Protein AF-A0A7W0IXH5-F1 (afdb_monomer_lite)

Structure (mmCIF, N/CA/C/O backbone):
data_AF-A0A7W0IXH5-F1
#
_entry.id   AF-A0A7W0IXH5-F1
#
loop_
_atom_site.group_PDB
_atom_site.id
_atom_site.type_symbol
_atom_site.label_atom_id
_atom_site.label_alt_id
_atom_site.label_comp_id
_atom_site.label_asym_id
_atom_site.label_entity_id
_atom_site.label_seq_id
_atom_site.pdbx_PDB_ins_code
_atom_site.Cartn_x
_atom_site.Cartn_y
_atom_site.Cartn_z
_atom_site.occupancy
_atom_site.B_iso_or_equiv
_atom_site.auth_seq_id
_atom_site.auth_comp_id
_atom_site.auth_asym_id
_atom_site.auth_atom_id
_atom_site.pdbx_PDB_model_num
ATOM 1 N N . MET A 1 1 ? 5.180 -1.195 6.107 1.00 93.50 1 MET A N 1
ATOM 2 C CA . MET A 1 1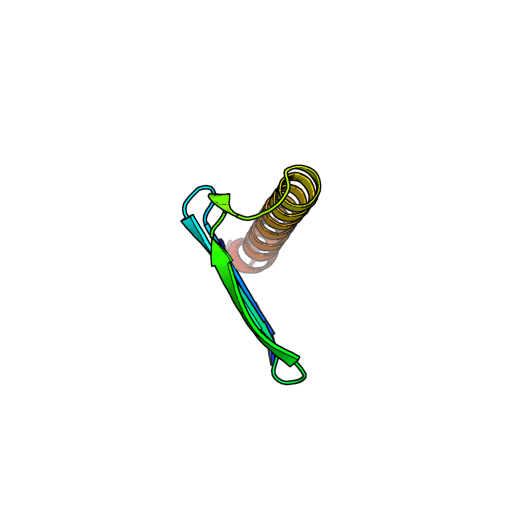 ? 3.705 -1.327 6.085 1.00 93.50 1 MET A CA 1
ATOM 3 C C . MET A 1 1 ? 3.370 -2.477 5.166 1.00 93.50 1 MET A C 1
ATOM 5 O O . MET A 1 1 ? 3.907 -2.478 4.071 1.00 93.50 1 MET A O 1
ATOM 9 N N . LEU A 1 2 ? 2.505 -3.400 5.584 1.00 94.88 2 LEU A N 1
ATOM 10 C CA . LEU A 1 2 ? 2.000 -4.488 4.747 1.00 94.88 2 LEU A CA 1
ATOM 11 C C . LEU A 1 2 ? 0.468 -4.480 4.807 1.00 94.88 2 LEU A C 1
ATOM 13 O O . LEU A 1 2 ? -0.092 -4.545 5.898 1.00 94.88 2 LEU A O 1
ATOM 17 N N . ILE A 1 3 ? -0.196 -4.392 3.655 1.00 95.81 3 ILE A N 1
ATOM 18 C CA . ILE A 1 3 ? -1.651 -4.540 3.517 1.00 95.81 3 ILE A CA 1
ATOM 19 C C . ILE A 1 3 ? -1.921 -5.657 2.518 1.00 95.81 3 ILE A C 1
ATOM 21 O O . ILE A 1 3 ? -1.316 -5.699 1.446 1.00 95.81 3 ILE A O 1
ATOM 25 N N . LYS A 1 4 ? -2.856 -6.544 2.859 1.00 96.62 4 LYS A N 1
ATOM 26 C CA . LYS A 1 4 ? -3.322 -7.618 1.983 1.00 96.62 4 LYS A CA 1
ATOM 27 C C . LYS A 1 4 ? -4.841 -7.616 1.919 1.00 96.62 4 LYS A C 1
ATOM 29 O O . LYS A 1 4 ? -5.504 -7.423 2.934 1.00 96.62 4 LYS A O 1
ATOM 34 N N . THR A 1 5 ? -5.372 -7.843 0.729 1.00 95.38 5 THR A N 1
ATOM 35 C CA . THR A 1 5 ? -6.794 -8.090 0.483 1.00 95.38 5 THR A CA 1
ATOM 36 C C . THR A 1 5 ? -6.932 -9.277 -0.461 1.00 95.38 5 THR A C 1
ATOM 38 O O . THR A 1 5 ? -5.932 -9.802 -0.961 1.00 95.38 5 THR A O 1
ATOM 41 N N . ASP A 1 6 ? -8.167 -9.690 -0.746 1.00 95.50 6 ASP A N 1
ATOM 42 C CA . ASP A 1 6 ? -8.422 -10.715 -1.752 1.00 95.50 6 ASP A CA 1
ATOM 43 C C . ASP A 1 6 ? -7.938 -10.240 -3.129 1.00 95.50 6 ASP A C 1
ATOM 45 O O . ASP A 1 6 ? -8.578 -9.465 -3.842 1.00 95.50 6 ASP A O 1
ATOM 49 N N . GLY A 1 7 ? -6.752 -10.723 -3.490 1.00 96.31 7 GLY A N 1
ATOM 50 C CA . GLY A 1 7 ? -6.128 -10.535 -4.788 1.00 96.31 7 GLY A CA 1
ATOM 51 C C . GLY A 1 7 ? -5.152 -9.369 -4.920 1.00 96.31 7 GLY A C 1
ATOM 52 O O . GLY A 1 7 ? -4.666 -9.140 -6.035 1.00 96.31 7 GLY A O 1
ATOM 53 N N . PHE A 1 8 ? -4.839 -8.670 -3.826 1.00 97.38 8 PHE A N 1
ATOM 54 C CA . PHE A 1 8 ? -3.838 -7.604 -3.807 1.00 97.38 8 PHE A CA 1
ATOM 55 C C . PHE A 1 8 ? -2.954 -7.673 -2.567 1.00 97.38 8 PHE A C 1
ATOM 57 O O . PHE A 1 8 ? -3.410 -7.981 -1.466 1.00 97.38 8 PHE A O 1
ATOM 64 N N . GLU A 1 9 ? -1.691 -7.311 -2.746 1.00 97.75 9 GLU A N 1
ATOM 65 C CA . GLU A 1 9 ? -0.725 -7.156 -1.667 1.00 97.75 9 GLU A CA 1
ATOM 66 C C . GLU A 1 9 ? 0.085 -5.884 -1.906 1.00 97.75 9 GLU A C 1
ATOM 68 O O . GLU A 1 9 ? 0.524 -5.622 -3.024 1.00 97.75 9 GLU A O 1
ATOM 73 N N . LEU A 1 10 ? 0.283 -5.091 -0.860 1.00 97.75 10 LEU A N 1
ATOM 74 C CA . LEU A 1 10 ? 1.126 -3.906 -0.893 1.00 97.75 10 LEU A CA 1
ATOM 75 C C . LEU A 1 10 ? 2.041 -3.918 0.321 1.00 97.75 10 LEU A C 1
ATOM 77 O O . LEU A 1 10 ? 1.569 -3.888 1.458 1.00 97.75 10 LEU A O 1
ATOM 81 N N . GLU A 1 11 ? 3.343 -3.892 0.069 1.00 98.00 11 GLU A N 1
ATOM 82 C CA . GLU A 1 11 ? 4.358 -3.675 1.085 1.00 98.00 11 GLU A CA 1
ATOM 83 C C . GLU A 1 11 ? 5.164 -2.420 0.760 1.00 98.00 11 GLU A C 1
ATOM 85 O O . GLU A 1 11 ? 5.662 -2.250 -0.350 1.00 98.00 11 GLU A O 1
ATOM 90 N N . ILE A 1 12 ? 5.278 -1.515 1.729 1.00 97.56 12 ILE A N 1
ATOM 91 C CA . ILE A 1 12 ? 6.099 -0.309 1.614 1.00 97.56 12 ILE A CA 1
ATOM 92 C C . ILE A 1 12 ? 6.999 -0.217 2.844 1.00 97.56 12 ILE A C 1
ATOM 94 O O . ILE A 1 12 ? 6.508 -0.047 3.969 1.00 97.56 12 ILE A O 1
ATOM 98 N N . SER A 1 13 ? 8.311 -0.291 2.630 1.00 95.44 13 SER A N 1
ATOM 99 C CA . SER A 1 13 ? 9.343 0.017 3.619 1.00 95.44 13 SER A CA 1
ATOM 100 C C . SER A 1 13 ? 10.060 1.313 3.228 1.00 95.44 13 SER A C 1
ATOM 102 O O . SER A 1 13 ? 10.745 1.373 2.206 1.00 95.44 13 SER A O 1
ATOM 104 N N . LYS A 1 14 ? 9.898 2.382 4.026 1.00 93.00 14 LYS A N 1
ATOM 105 C CA . LYS A 1 14 ? 10.606 3.653 3.784 1.00 93.00 14 LYS A CA 1
ATOM 106 C C . LYS A 1 14 ? 12.112 3.423 3.899 1.00 93.00 14 LYS A C 1
ATOM 108 O O . LYS A 1 14 ? 12.583 2.934 4.920 1.00 93.00 14 LYS A O 1
ATOM 113 N N . GLY A 1 15 ? 12.856 3.779 2.853 1.00 93.94 15 GLY A N 1
ATOM 114 C CA . GLY A 1 15 ? 14.295 3.510 2.757 1.00 93.94 15 GLY A CA 1
ATOM 115 C C . GLY A 1 15 ? 14.660 2.051 2.449 1.00 93.94 15 GLY A C 1
ATOM 116 O O . GLY A 1 15 ? 15.843 1.752 2.323 1.00 93.94 15 GLY A O 1
ATOM 117 N N . GLY A 1 16 ? 13.672 1.162 2.309 1.00 96.25 16 GLY A N 1
ATOM 118 C CA . GLY A 1 16 ? 13.857 -0.252 1.997 1.00 96.25 16 GLY A CA 1
ATOM 119 C C . GLY A 1 16 ? 13.204 -0.635 0.672 1.00 96.25 16 GLY A C 1
ATOM 120 O O . GLY A 1 16 ? 13.361 0.052 -0.337 1.00 96.25 16 GLY A O 1
ATOM 121 N N . GLU A 1 17 ? 12.484 -1.751 0.678 1.00 97.44 17 GLU A N 1
ATOM 122 C CA . GLU A 1 17 ? 11.816 -2.312 -0.496 1.00 97.44 17 GLU A CA 1
ATOM 123 C C . GLU A 1 17 ? 10.339 -1.899 -0.566 1.00 97.44 17 GLU A C 1
ATOM 125 O O . GLU A 1 17 ? 9.676 -1.638 0.443 1.00 97.44 17 GLU A O 1
ATOM 130 N N . ILE A 1 18 ? 9.834 -1.834 -1.793 1.00 97.94 18 ILE A N 1
ATOM 131 C CA . ILE A 1 18 ? 8.435 -1.610 -2.134 1.00 97.94 18 ILE A CA 1
ATOM 132 C C . ILE A 1 18 ? 7.991 -2.794 -2.988 1.00 97.94 18 ILE A C 1
ATOM 134 O O . ILE A 1 18 ? 8.610 -3.094 -4.011 1.00 97.94 18 ILE A O 1
ATOM 138 N N . TYR A 1 19 ? 6.901 -3.437 -2.595 1.00 98.00 19 TYR A N 1
ATOM 139 C CA . TYR A 1 19 ? 6.301 -4.549 -3.316 1.00 98.00 19 TYR A CA 1
ATOM 140 C C . TYR A 1 19 ? 4.818 -4.286 -3.571 1.00 98.00 19 TYR A C 1
ATOM 142 O O . TYR A 1 19 ? 4.079 -3.879 -2.676 1.00 98.00 19 TYR A O 1
ATOM 150 N N . LEU A 1 20 ? 4.380 -4.542 -4.803 1.00 97.56 20 LEU A N 1
ATOM 151 C CA . LEU A 1 20 ? 2.977 -4.525 -5.199 1.00 97.56 20 LEU A CA 1
ATOM 152 C C . LEU A 1 20 ? 2.645 -5.826 -5.927 1.00 97.56 20 LEU A C 1
ATOM 154 O O . LEU A 1 20 ? 3.133 -6.070 -7.030 1.00 97.56 20 LEU A O 1
ATOM 158 N N . GLY A 1 21 ? 1.778 -6.631 -5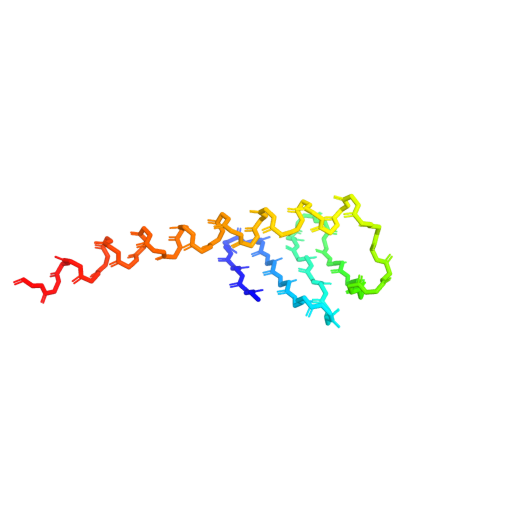.324 1.00 97.88 21 GLY A N 1
ATOM 159 C CA . GLY A 1 21 ? 1.204 -7.835 -5.906 1.00 97.88 21 GLY A CA 1
ATOM 160 C C . GLY A 1 21 ? -0.254 -7.623 -6.308 1.00 97.88 21 GLY A C 1
ATOM 161 O O . GLY A 1 21 ? -1.046 -7.032 -5.576 1.00 97.88 21 GLY A O 1
ATOM 162 N N . SER A 1 22 ? -0.635 -8.129 -7.477 1.00 97.38 22 SER A N 1
ATOM 163 C CA . SER A 1 22 ? -2.022 -8.198 -7.928 1.00 97.38 22 SER A CA 1
ATOM 164 C C . SER A 1 22 ? -2.250 -9.454 -8.757 1.00 97.38 22 SER A C 1
ATOM 166 O O . SER A 1 22 ? -1.506 -9.721 -9.700 1.00 97.38 22 SER A O 1
ATOM 168 N N . LEU A 1 23 ? -3.351 -10.166 -8.509 1.00 95.44 23 LEU A N 1
ATOM 169 C CA . LEU A 1 23 ? -3.720 -11.341 -9.313 1.00 95.44 23 LEU A CA 1
ATOM 170 C C . LEU A 1 23 ? -3.854 -11.036 -10.813 1.00 95.44 23 LEU A C 1
ATOM 172 O O . LEU A 1 23 ? -3.636 -11.915 -11.638 1.00 95.44 23 LEU A O 1
ATOM 176 N N . LYS A 1 24 ? -4.210 -9.797 -11.181 1.00 95.12 24 LYS A N 1
ATOM 177 C CA . LYS A 1 24 ? -4.426 -9.408 -12.585 1.00 95.12 24 LYS A CA 1
ATOM 178 C C . LYS A 1 24 ? -3.164 -8.916 -13.287 1.00 95.12 24 LYS A C 1
ATOM 180 O O . LYS A 1 24 ? -3.087 -9.004 -14.507 1.00 95.12 24 LYS A O 1
ATOM 185 N N . LYS A 1 25 ? -2.226 -8.325 -12.542 1.00 94.81 25 LYS A N 1
ATOM 186 C CA . LYS A 1 25 ? -1.062 -7.615 -13.105 1.00 94.81 25 LYS A CA 1
ATOM 187 C C . LYS A 1 25 ? 0.283 -8.229 -12.710 1.00 94.81 25 LYS A C 1
ATOM 189 O O . LYS A 1 25 ? 1.315 -7.729 -13.140 1.00 94.81 25 LYS A O 1
ATOM 194 N N . GLY A 1 26 ? 0.276 -9.308 -11.931 1.00 97.12 26 GLY A N 1
ATOM 195 C CA . GLY A 1 26 ? 1.488 -9.939 -11.428 1.00 97.12 26 GLY A CA 1
ATOM 196 C C . GLY A 1 26 ? 2.069 -9.169 -10.248 1.00 97.12 26 GLY A C 1
ATOM 197 O O . GLY A 1 26 ? 1.333 -8.673 -9.397 1.00 97.12 26 GLY A O 1
ATOM 198 N N . GLN A 1 27 ? 3.394 -9.108 -10.179 1.00 97.62 27 GLN A N 1
ATOM 199 C CA . GLN A 1 27 ? 4.123 -8.551 -9.044 1.00 97.62 27 GLN A CA 1
ATOM 200 C C . GLN A 1 27 ? 5.144 -7.520 -9.520 1.00 97.62 27 GLN A C 1
ATOM 202 O O . GLN A 1 27 ? 5.723 -7.655 -10.597 1.00 97.62 27 GLN A O 1
ATOM 207 N N . THR A 1 28 ? 5.359 -6.482 -8.723 1.00 97.19 28 THR A N 1
ATOM 208 C CA . THR A 1 28 ? 6.356 -5.436 -8.962 1.00 97.19 28 THR A CA 1
ATOM 209 C C . THR A 1 28 ? 7.170 -5.228 -7.697 1.00 97.19 28 THR A C 1
ATOM 211 O O . THR A 1 28 ? 6.600 -5.111 -6.615 1.00 97.19 28 THR A O 1
ATOM 214 N N . PHE A 1 29 ? 8.491 -5.165 -7.856 1.00 97.56 29 PHE A N 1
ATOM 215 C CA . PHE A 1 29 ? 9.455 -4.932 -6.786 1.00 97.56 29 PHE A CA 1
ATOM 216 C C . PHE A 1 29 ? 10.300 -3.714 -7.145 1.00 97.56 29 PHE A C 1
ATOM 218 O O . PHE A 1 29 ? 10.856 -3.649 -8.242 1.00 97.56 29 PHE A O 1
ATOM 225 N N . LEU A 1 30 ? 10.386 -2.755 -6.230 1.00 97.25 30 LEU A N 1
ATOM 226 C CA . LEU A 1 30 ? 11.177 -1.536 -6.369 1.00 97.25 30 LEU A CA 1
ATOM 227 C C . LEU A 1 30 ? 11.966 -1.306 -5.082 1.00 97.25 30 LEU A C 1
ATOM 229 O O . LEU A 1 30 ? 11.518 -1.675 -3.997 1.00 97.25 30 LEU A O 1
ATOM 233 N N . LYS A 1 31 ? 13.119 -0.647 -5.177 1.00 97.75 31 LYS A N 1
ATOM 234 C CA . LYS A 1 31 ? 13.782 -0.088 -3.995 1.00 97.75 31 LYS A CA 1
ATOM 235 C C . LYS A 1 31 ? 13.320 1.342 -3.808 1.00 97.75 31 LYS A C 1
ATOM 237 O O . LYS A 1 31 ? 13.198 2.083 -4.778 1.00 97.75 31 LYS A O 1
ATOM 242 N N . TRP A 1 32 ? 13.128 1.757 -2.562 1.00 97.06 32 TRP A N 1
ATOM 243 C CA . TRP A 1 32 ? 12.764 3.133 -2.231 1.00 97.06 32 TRP A CA 1
ATOM 244 C C . TRP A 1 32 ? 13.753 4.146 -2.823 1.00 97.06 32 TRP A C 1
ATOM 246 O O . TRP A 1 32 ? 13.341 5.210 -3.268 1.00 97.06 32 TRP A O 1
ATOM 256 N N . SER A 1 33 ? 15.048 3.816 -2.872 1.00 97.19 33 SER A N 1
ATOM 257 C CA . SER A 1 33 ? 16.086 4.661 -3.482 1.00 97.19 33 SER A CA 1
ATOM 258 C C . SER A 1 33 ? 15.862 4.953 -4.964 1.00 97.19 33 SER A C 1
ATOM 260 O O . SER A 1 33 ? 16.305 5.994 -5.436 1.00 97.19 33 SER A O 1
ATOM 262 N N . ASP A 1 34 ? 15.173 4.057 -5.667 1.00 97.19 34 ASP A N 1
ATOM 263 C CA . ASP A 1 34 ? 15.052 4.064 -7.126 1.00 97.19 34 ASP A CA 1
ATOM 264 C C . ASP A 1 34 ? 13.737 4.721 -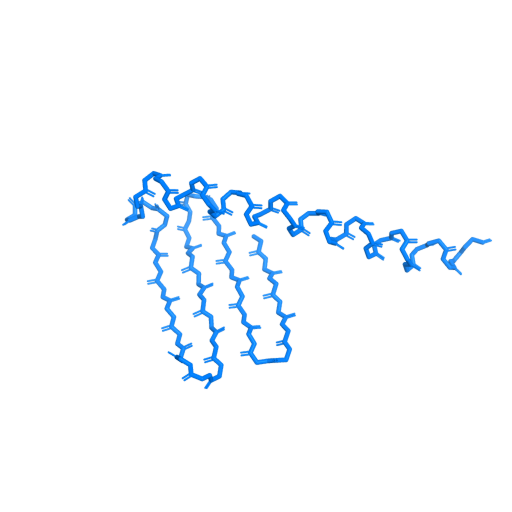7.585 1.00 97.19 34 ASP A C 1
ATOM 266 O O . ASP A 1 34 ? 13.448 4.785 -8.777 1.00 97.19 34 ASP A O 1
ATOM 270 N N . VAL A 1 35 ? 12.922 5.188 -6.635 1.00 96.75 35 VAL A N 1
ATOM 271 C CA . VAL A 1 35 ? 11.626 5.826 -6.877 1.00 96.75 35 VAL A CA 1
ATOM 272 C C . VAL A 1 35 ? 11.768 7.345 -6.818 1.00 96.75 35 VAL A C 1
ATOM 274 O O . VAL A 1 35 ? 12.406 7.887 -5.912 1.00 96.75 35 VAL A O 1
ATOM 277 N N . ASP A 1 36 ? 11.133 8.036 -7.761 1.00 97.38 36 ASP A N 1
ATOM 278 C CA . ASP A 1 36 ? 11.117 9.498 -7.813 1.00 97.38 36 ASP A CA 1
ATOM 279 C C . ASP A 1 36 ? 10.443 10.114 -6.578 1.00 97.38 36 ASP A C 1
ATOM 281 O O . ASP A 1 36 ? 9.478 9.570 -6.037 1.00 97.38 36 ASP A O 1
ATOM 285 N N . GLU A 1 37 ? 10.906 11.294 -6.155 1.00 96.56 37 GLU A N 1
ATOM 286 C CA . GLU A 1 37 ? 10.386 11.980 -4.959 1.00 96.56 37 GLU A CA 1
ATOM 287 C C . GLU A 1 37 ? 8.878 12.257 -5.023 1.00 96.56 37 GLU A C 1
ATOM 289 O O . GLU A 1 37 ? 8.186 12.120 -4.017 1.00 96.56 37 GLU A O 1
ATOM 294 N N . SER A 1 38 ? 8.334 12.562 -6.205 1.00 96.44 38 SER A N 1
ATOM 295 C CA . SER A 1 38 ? 6.886 12.740 -6.382 1.00 96.44 38 SER A CA 1
ATOM 296 C C . SER A 1 38 ? 6.106 11.458 -6.073 1.00 96.44 38 SER A C 1
ATOM 298 O O . SER A 1 38 ? 5.085 11.500 -5.391 1.00 96.44 38 SER A O 1
ATOM 300 N N . ILE A 1 39 ? 6.609 10.303 -6.517 1.00 96.69 39 ILE A N 1
ATOM 301 C CA . ILE A 1 39 ? 5.999 9.001 -6.238 1.00 96.69 39 ILE A CA 1
ATOM 302 C C . ILE A 1 39 ? 6.202 8.633 -4.767 1.00 96.69 39 ILE A C 1
ATOM 304 O O . ILE A 1 39 ? 5.281 8.104 -4.147 1.00 96.69 39 ILE A O 1
ATOM 308 N N . LYS A 1 40 ? 7.362 8.946 -4.173 1.00 97.50 40 LYS A N 1
ATOM 309 C CA . LYS A 1 40 ? 7.582 8.765 -2.731 1.00 97.50 40 LYS A CA 1
ATOM 310 C C . LYS A 1 40 ? 6.537 9.519 -1.923 1.00 97.50 40 LYS A C 1
ATOM 312 O O . LYS A 1 40 ? 5.913 8.895 -1.075 1.00 97.50 40 LYS A O 1
ATOM 317 N N . SER A 1 41 ? 6.275 10.795 -2.218 1.00 97.25 41 SER A N 1
ATOM 318 C CA . SER A 1 41 ? 5.224 11.564 -1.532 1.00 97.25 41 SER A CA 1
ATOM 319 C C . SER A 1 41 ? 3.846 10.891 -1.625 1.00 97.25 41 SER A C 1
ATOM 321 O O . SER A 1 41 ? 3.121 10.826 -0.632 1.00 97.25 41 SER A O 1
ATOM 323 N N . GLU A 1 42 ? 3.498 10.307 -2.775 1.00 97.88 42 GLU A N 1
ATOM 324 C CA . GLU A 1 42 ? 2.253 9.537 -2.917 1.00 97.88 42 GLU A CA 1
ATOM 325 C C . GLU A 1 42 ? 2.264 8.227 -2.109 1.00 97.88 42 GLU A C 1
ATOM 327 O O . GLU A 1 42 ? 1.262 7.873 -1.483 1.00 97.88 42 GLU A O 1
ATOM 332 N N . LEU A 1 43 ? 3.394 7.518 -2.048 1.00 97.06 43 LEU A N 1
ATOM 333 C CA . LEU A 1 43 ? 3.550 6.330 -1.198 1.00 97.06 43 LEU A CA 1
ATOM 334 C C . LEU A 1 43 ? 3.441 6.680 0.291 1.00 97.06 43 LEU A C 1
ATOM 336 O O . LEU A 1 43 ? 2.857 5.920 1.062 1.00 97.06 43 LEU A O 1
ATOM 340 N N . GLU A 1 44 ? 3.954 7.837 0.707 1.00 96.94 44 GLU A N 1
ATOM 341 C CA . GLU A 1 44 ? 3.792 8.343 2.071 1.00 96.94 44 GLU A CA 1
ATOM 342 C C . GLU A 1 44 ? 2.326 8.633 2.397 1.00 96.94 44 GLU A C 1
ATOM 344 O O . GLU A 1 44 ? 1.843 8.224 3.452 1.00 96.94 44 GLU A O 1
ATOM 349 N N . ASN A 1 45 ? 1.587 9.245 1.470 1.00 97.56 45 ASN A N 1
ATOM 350 C CA . ASN A 1 45 ? 0.145 9.449 1.605 1.00 97.56 45 ASN A CA 1
ATOM 351 C C . ASN A 1 45 ? -0.617 8.114 1.723 1.00 97.56 45 ASN A C 1
ATOM 353 O O . ASN A 1 45 ? -1.543 7.987 2.524 1.00 97.56 45 ASN A O 1
ATOM 357 N N . ILE A 1 46 ? -0.217 7.085 0.965 1.00 97.25 46 ILE A N 1
ATOM 358 C CA . ILE A 1 46 ? -0.784 5.733 1.095 1.00 97.25 46 ILE A CA 1
ATOM 359 C C . ILE A 1 46 ? -0.499 5.147 2.485 1.00 97.25 46 ILE A C 1
ATOM 361 O O . ILE A 1 46 ? -1.401 4.566 3.089 1.00 97.25 46 ILE A O 1
ATOM 365 N N . ILE A 1 47 ? 0.714 5.330 3.016 1.00 96.88 47 ILE A N 1
ATOM 366 C CA . ILE A 1 47 ? 1.060 4.898 4.378 1.00 96.88 47 ILE A CA 1
ATOM 367 C C . ILE A 1 47 ? 0.159 5.575 5.419 1.00 96.88 47 ILE A C 1
ATOM 369 O O . ILE A 1 47 ? -0.337 4.898 6.318 1.00 96.88 47 ILE A O 1
ATOM 373 N N . GLU A 1 48 ? -0.091 6.881 5.310 1.00 97.50 48 GLU A N 1
ATOM 374 C CA . GLU A 1 48 ? -0.983 7.584 6.245 1.00 97.50 48 GLU A CA 1
ATOM 375 C C . GLU A 1 48 ? -2.436 7.095 6.140 1.00 97.50 48 GLU A C 1
ATOM 377 O O . GLU A 1 48 ? -3.082 6.840 7.156 1.00 97.50 48 GLU A O 1
ATOM 382 N N . LYS A 1 49 ? -2.941 6.853 4.924 1.00 97.38 49 LYS A N 1
ATOM 383 C CA . LYS A 1 49 ? -4.274 6.252 4.729 1.00 97.38 49 LYS A CA 1
ATOM 384 C C . LYS A 1 49 ? -4.377 4.862 5.357 1.00 97.38 49 LYS A C 1
ATOM 386 O O . LYS A 1 49 ? -5.397 4.542 5.961 1.00 97.38 49 LYS A O 1
ATOM 391 N N . ALA A 1 50 ? -3.328 4.051 5.246 1.00 96.56 50 ALA A 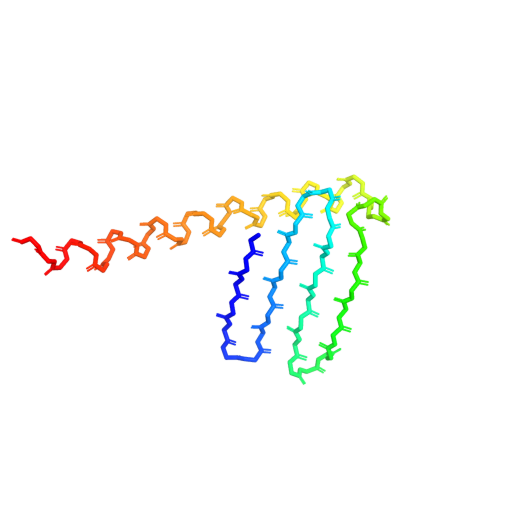N 1
ATOM 392 C CA . ALA A 1 50 ? -3.272 2.737 5.873 1.00 96.56 50 ALA A CA 1
ATOM 393 C C . ALA A 1 50 ? -3.285 2.814 7.403 1.00 96.56 50 ALA A C 1
ATOM 395 O O . ALA A 1 50 ? -3.966 2.018 8.041 1.00 96.56 50 ALA A O 1
ATOM 396 N N . LYS A 1 51 ? -2.574 3.782 7.996 1.00 96.81 51 LYS A N 1
ATOM 397 C CA . LYS A 1 51 ? -2.629 4.020 9.446 1.00 96.81 51 LYS A CA 1
ATOM 398 C C . LYS A 1 51 ? -4.046 4.359 9.897 1.00 96.81 51 LYS A C 1
ATOM 400 O O . LYS A 1 51 ? -4.521 3.755 10.850 1.00 96.81 51 LYS A O 1
ATOM 405 N N . ASN A 1 52 ? -4.732 5.256 9.188 1.00 97.62 52 ASN A N 1
ATOM 406 C CA . ASN A 1 52 ? -6.118 5.602 9.509 1.00 97.62 52 ASN A CA 1
ATOM 407 C C . ASN A 1 52 ? -7.047 4.389 9.384 1.00 97.62 52 ASN A C 1
ATOM 409 O O . ASN A 1 52 ? -7.840 4.144 10.282 1.00 97.62 52 ASN A O 1
ATOM 413 N N . LEU A 1 53 ? -6.884 3.571 8.337 1.00 96.12 53 LEU A N 1
ATOM 414 C CA . LEU A 1 53 ? -7.639 2.323 8.187 1.00 96.12 53 LEU A CA 1
ATOM 415 C C . LEU A 1 53 ? -7.418 1.362 9.368 1.00 96.12 53 LEU A C 1
ATOM 417 O O . LEU A 1 53 ? -8.367 0.727 9.830 1.00 96.12 53 LEU A O 1
ATOM 421 N N . ILE A 1 54 ? -6.179 1.241 9.854 1.00 95.38 54 ILE A N 1
ATOM 422 C CA . ILE A 1 54 ? -5.853 0.409 11.021 1.00 95.38 54 ILE A CA 1
ATOM 423 C C . ILE A 1 54 ? -6.508 0.981 12.281 1.00 95.38 54 ILE A C 1
ATOM 425 O O . ILE A 1 54 ? -7.153 0.223 12.996 1.00 95.38 54 ILE A O 1
ATOM 429 N N . LEU A 1 55 ? -6.423 2.294 12.516 1.00 96.19 55 LEU A N 1
ATOM 430 C CA . LEU A 1 55 ? -7.067 2.955 13.6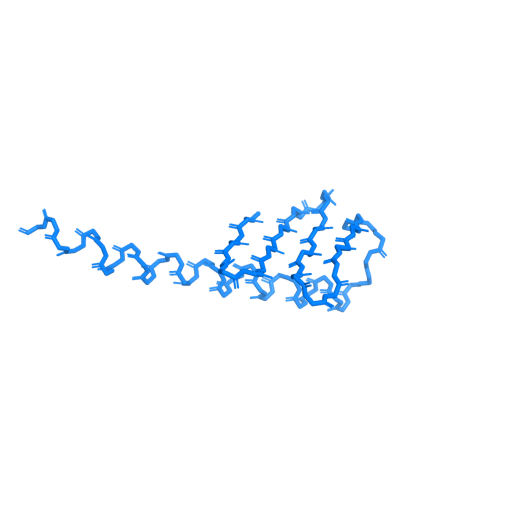59 1.00 96.19 55 LEU A CA 1
ATOM 431 C C . LEU A 1 55 ? -8.593 2.786 13.638 1.00 96.19 55 LEU A C 1
ATOM 433 O O . LEU A 1 55 ? -9.201 2.470 14.658 1.00 96.19 55 LEU A O 1
ATOM 437 N N . ASP A 1 56 ? -9.221 2.947 12.474 1.00 96.31 56 ASP A N 1
ATOM 438 C CA . ASP A 1 56 ? -10.656 2.706 12.307 1.00 96.31 56 ASP A CA 1
ATOM 439 C C . ASP A 1 56 ? -11.000 1.241 12.603 1.00 96.31 56 ASP A C 1
ATOM 441 O O . ASP A 1 56 ? -11.989 0.953 13.277 1.00 96.31 56 ASP A O 1
ATOM 445 N N . SER A 1 57 ? -10.154 0.305 12.166 1.00 94.94 57 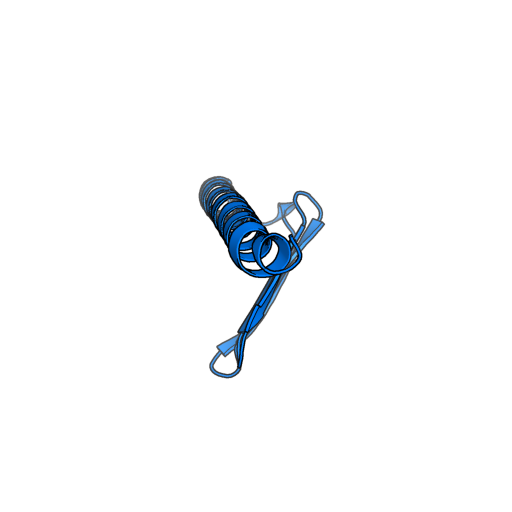SER A N 1
ATOM 446 C CA . SER A 1 57 ? -10.321 -1.123 12.453 1.00 94.94 57 SER A CA 1
ATOM 447 C C . SER A 1 57 ? -10.163 -1.432 13.945 1.00 94.94 57 SER A C 1
ATOM 449 O O . SER A 1 57 ? -10.952 -2.199 14.491 1.00 94.94 57 SER A O 1
ATOM 451 N N . GLU A 1 58 ? -9.192 -0.818 14.626 1.00 95.88 58 GLU A N 1
ATOM 452 C CA . GLU A 1 58 ? -9.022 -0.921 16.080 1.00 95.88 58 GLU A CA 1
ATOM 453 C C . GLU A 1 58 ? -10.265 -0.408 16.808 1.00 95.88 58 GLU A C 1
ATOM 455 O O . GLU A 1 58 ? -10.815 -1.114 17.651 1.00 95.88 58 GLU A O 1
ATOM 460 N N . ASN A 1 59 ? -10.771 0.766 16.427 1.00 94.81 59 ASN A N 1
ATOM 461 C CA . ASN A 1 59 ? -11.994 1.327 16.996 1.00 94.81 59 ASN A CA 1
ATOM 462 C C . ASN A 1 59 ? -13.215 0.428 16.761 1.00 94.81 59 ASN A C 1
ATOM 464 O O . ASN A 1 59 ? -14.093 0.352 17.614 1.00 94.81 59 ASN A O 1
ATOM 468 N N . LEU A 1 60 ? -13.305 -0.256 15.622 1.00 94.75 60 LEU A N 1
ATOM 469 C CA . LEU A 1 60 ? -14.426 -1.153 15.336 1.00 94.75 60 LEU A CA 1
ATOM 470 C C . LEU A 1 60 ? -14.336 -2.481 16.089 1.00 94.75 60 LEU A C 1
ATOM 472 O O . LEU A 1 60 ? -15.366 -3.006 16.505 1.00 94.75 60 LEU A O 1
ATOM 476 N N . LEU A 1 61 ? -13.134 -3.039 16.229 1.00 94.56 61 LEU A N 1
ATOM 477 C CA . LEU A 1 61 ? -12.931 -4.386 16.766 1.00 94.56 61 LEU A CA 1
ATOM 478 C C . LEU A 1 61 ? -12.701 -4.390 18.278 1.00 94.56 61 LEU A C 1
ATOM 480 O O . LEU A 1 61 ? -13.200 -5.272 18.970 1.00 94.56 61 LEU A O 1
ATOM 484 N N . LEU A 1 62 ? -11.960 -3.417 18.805 1.00 90.62 62 LEU A N 1
ATOM 485 C CA . LEU A 1 62 ? -11.584 -3.384 20.219 1.00 90.62 62 LEU A CA 1
ATOM 486 C C . LEU A 1 62 ? -12.654 -2.722 21.091 1.00 90.62 62 LEU A C 1
ATOM 488 O O . LEU A 1 62 ? -12.803 -3.109 22.248 1.00 90.62 62 LEU A O 1
ATOM 492 N N . ASN A 1 63 ? -13.469 -1.819 20.535 1.00 75.88 63 ASN A N 1
ATOM 493 C CA . ASN A 1 63 ? -14.621 -1.264 21.257 1.00 75.88 63 ASN A CA 1
ATOM 494 C C . ASN A 1 63 ? -15.792 -2.258 21.388 1.00 75.88 63 ASN A C 1
ATOM 496 O O . ASN A 1 63 ? -16.764 -1.949 22.065 1.00 75.88 63 ASN A O 1
ATOM 500 N N . GLN A 1 64 ? -15.723 -3.447 20.773 1.00 59.75 64 GLN A N 1
ATOM 501 C CA . GLN A 1 64 ? -16.684 -4.535 21.027 1.00 59.75 64 GLN A CA 1
ATOM 502 C C . GLN A 1 64 ? -16.339 -5.372 22.269 1.00 59.75 64 GLN A C 1
ATOM 504 O O . GLN A 1 64 ? -17.135 -6.216 22.672 1.00 59.75 64 GLN A O 1
ATOM 509 N N . CYS A 1 65 ? -15.159 -5.166 22.863 1.00 54.56 65 CYS A N 1
ATOM 510 C CA . CYS A 1 65 ? -14.658 -5.942 24.001 1.00 54.56 65 CYS A CA 1
ATOM 511 C C . CYS A 1 65 ? -14.770 -5.209 25.355 1.00 54.56 65 CYS A C 1
ATOM 513 O O . CYS A 1 65 ? -14.193 -5.683 26.336 1.00 54.56 65 CYS A O 1
ATOM 515 N N . GLN A 1 66 ? -15.470 -4.069 25.413 1.00 52.69 66 GLN A N 1
ATOM 516 C CA . GLN A 1 66 ? -15.765 -3.297 26.632 1.00 52.69 66 GLN A CA 1
ATOM 517 C C . GLN A 1 66 ? -17.261 -3.329 26.943 1.00 52.69 66 GLN A C 1
ATOM 519 O O . GLN A 1 66 ? -17.590 -3.408 28.147 1.00 52.69 66 GLN A O 1
#

Sequence (66 aa):
MLIKTDGFELEISKGGEIYLGSLKKGQTFLKWSDVDESIKSELENIIEKAKNLILDSENLLLNQCQ

Radius of gyration: 14.21 Å; chains: 1; bounding box: 33×24×40 Å

Secondary structure (DSSP, 8-state):
-EEEETTEEEEE-TTSEEEEEETTTEEEEEEGGGS-HHHHHHHHHHHHHHHHHHHHHHHHHHTT--

pLDDT: mean 94.29, std 8.92, range [52.69, 98.0]

Foldseek 3Di:
DWDDDVFWIWDDDQQAKTKIGGPVPGIDIDGNVRDDPVVVVVVVVVVVVVVVVVVVVCCVPVVVVD